Protein AF-A0A7C3LLK7-F1 (afdb_monomer_lite)

Sequence (142 aa):
MNGIEKKLWERNRNLADAVDITRFDDNAQYLIGWPGYRTAIQKSGLGYFETQAEWAHIQGVMFRRMLDGKFKTRHPVYFICLTAYGIISASPLLLLFSKQGQVVLMRNSTHFLPAIAVGVLILVNMVLSLTRCEKGESITGD

pLDDT: mean 76.83, std 14.04, range [40.59, 95.75]

Structure (mmCIF, N/CA/C/O backbone):
data_AF-A0A7C3LLK7-F1
#
_entry.id   AF-A0A7C3LLK7-F1
#
loop_
_atom_site.group_PDB
_atom_site.id
_atom_site.type_symbol
_atom_site.label_atom_id
_atom_site.label_alt_id
_atom_site.label_comp_id
_atom_site.label_asym_id
_atom_site.label_entity_id
_atom_site.label_seq_id
_atom_site.pdbx_PDB_ins_code
_atom_site.Cartn_x
_atom_site.Cartn_y
_atom_site.Cartn_z
_atom_site.occupancy
_atom_site.B_iso_or_equiv
_atom_site.auth_seq_id
_atom_site.auth_comp_id
_atom_site.auth_asym_id
_atom_site.auth_atom_id
_atom_site.pdbx_PDB_model_num
ATOM 1 N N . MET A 1 1 ? 40.315 -12.842 -29.091 1.00 56.25 1 MET A N 1
ATOM 2 C CA . MET A 1 1 ? 39.538 -12.190 -30.164 1.00 56.25 1 MET A CA 1
ATOM 3 C C . MET A 1 1 ? 40.424 -12.016 -31.378 1.00 56.25 1 MET A C 1
ATOM 5 O O . MET A 1 1 ? 41.439 -11.333 -31.280 1.00 56.25 1 MET A O 1
ATOM 9 N N . ASN A 1 2 ? 40.061 -12.638 -32.496 1.00 82.12 2 ASN A N 1
ATOM 10 C CA . ASN A 1 2 ? 40.783 -12.486 -33.762 1.00 82.12 2 ASN A CA 1
ATOM 11 C C . ASN A 1 2 ? 40.443 -11.142 -34.434 1.00 82.12 2 ASN A C 1
ATOM 13 O O . ASN A 1 2 ? 39.399 -10.546 -34.169 1.00 82.12 2 ASN A O 1
ATOM 17 N N . GLY A 1 3 ? 41.305 -10.654 -35.336 1.00 80.94 3 GLY A N 1
ATOM 18 C CA . GLY A 1 3 ? 41.111 -9.357 -36.010 1.00 80.94 3 GLY A CA 1
ATOM 19 C C . GLY A 1 3 ? 39.790 -9.244 -36.787 1.00 80.94 3 GLY A C 1
ATOM 20 O O . GLY A 1 3 ? 39.207 -8.164 -36.869 1.00 80.94 3 GLY A O 1
ATOM 21 N N . ILE A 1 4 ? 39.274 -10.371 -37.286 1.00 76.44 4 ILE A N 1
ATOM 22 C CA . ILE A 1 4 ? 37.971 -10.460 -37.959 1.00 76.44 4 ILE A CA 1
ATOM 23 C C . ILE A 1 4 ? 36.824 -10.269 -36.957 1.00 76.44 4 ILE A C 1
ATOM 25 O O . ILE A 1 4 ? 35.897 -9.512 -37.231 1.00 76.44 4 ILE A O 1
ATOM 29 N N . GLU A 1 5 ? 36.912 -10.882 -35.775 1.00 72.25 5 GLU A N 1
ATOM 30 C CA . GLU A 1 5 ? 35.908 -10.728 -34.716 1.00 72.25 5 GLU A CA 1
ATOM 31 C C . GLU A 1 5 ? 35.866 -9.293 -34.204 1.00 72.25 5 GLU A C 1
ATOM 33 O O . GLU A 1 5 ? 34.787 -8.742 -34.026 1.00 72.25 5 GLU A O 1
ATOM 38 N N . LYS A 1 6 ? 37.029 -8.651 -34.038 1.00 76.44 6 LYS A N 1
ATOM 39 C CA . LYS A 1 6 ? 37.100 -7.242 -33.633 1.00 76.44 6 LYS A CA 1
ATOM 40 C C . LYS A 1 6 ? 36.416 -6.328 -34.656 1.00 76.44 6 LYS A C 1
ATOM 42 O O . LYS A 1 6 ? 35.613 -5.482 -34.275 1.00 76.44 6 LYS A O 1
ATOM 47 N N . LYS A 1 7 ? 36.666 -6.555 -35.950 1.00 78.50 7 LYS A N 1
ATOM 48 C CA . LYS A 1 7 ? 36.072 -5.779 -37.048 1.00 78.50 7 LYS A CA 1
ATOM 49 C C . LYS A 1 7 ? 34.563 -6.007 -37.180 1.00 78.50 7 LYS A C 1
ATOM 51 O O . LYS A 1 7 ? 33.822 -5.065 -37.446 1.00 78.50 7 LYS A O 1
ATOM 56 N N . LEU A 1 8 ? 34.097 -7.241 -36.976 1.00 71.38 8 LEU A N 1
ATOM 57 C CA . LEU A 1 8 ? 32.668 -7.568 -36.944 1.00 71.38 8 LEU A CA 1
ATOM 58 C C . LEU A 1 8 ? 31.979 -6.959 -35.721 1.00 71.38 8 LEU A C 1
ATOM 60 O O . LEU A 1 8 ? 30.879 -6.433 -35.849 1.00 71.38 8 LEU A O 1
ATOM 64 N N . TRP A 1 9 ? 32.637 -6.972 -34.561 1.00 68.81 9 TRP A N 1
ATOM 65 C CA . TRP A 1 9 ? 32.109 -6.375 -33.340 1.00 68.81 9 TRP A CA 1
ATOM 66 C C . TRP A 1 9 ? 32.005 -4.853 -33.455 1.00 68.81 9 TRP A C 1
ATOM 68 O O . TRP A 1 9 ? 30.976 -4.289 -33.110 1.00 68.81 9 TRP A O 1
ATOM 78 N N . GLU A 1 10 ? 33.018 -4.183 -34.013 1.00 71.69 10 GLU A N 1
ATOM 79 C CA . GLU A 1 10 ? 32.974 -2.747 -34.328 1.00 71.69 10 GLU A CA 1
ATOM 80 C C . GLU A 1 10 ? 31.890 -2.418 -35.364 1.00 71.69 10 GLU A C 1
ATOM 82 O O . GLU A 1 10 ? 31.111 -1.491 -35.156 1.00 71.69 10 GLU A O 1
ATOM 87 N N . ARG A 1 11 ? 31.767 -3.210 -36.438 1.00 68.88 11 ARG A N 1
ATOM 88 C CA . ARG A 1 11 ? 30.715 -3.028 -37.450 1.00 68.88 11 ARG A CA 1
ATOM 89 C C . ARG A 1 11 ? 29.314 -3.186 -36.854 1.00 68.88 11 ARG A C 1
ATOM 91 O O . ARG A 1 11 ? 28.459 -2.351 -37.120 1.00 68.88 11 ARG A O 1
ATOM 98 N N . ASN A 1 12 ? 29.088 -4.216 -36.041 1.00 65.75 12 ASN A N 1
ATOM 99 C CA . ASN A 1 12 ? 27.797 -4.467 -35.400 1.00 65.75 12 ASN A CA 1
ATOM 100 C C . ASN A 1 12 ? 27.458 -3.414 -34.341 1.00 65.75 12 ASN A C 1
ATOM 102 O O . ASN A 1 12 ? 26.297 -3.034 -34.240 1.00 65.75 12 ASN A O 1
ATOM 106 N N . ARG A 1 13 ? 28.451 -2.898 -33.604 1.00 63.16 13 ARG A N 1
ATOM 107 C CA . ARG A 1 13 ? 28.257 -1.762 -32.688 1.00 63.16 13 ARG A CA 1
ATOM 108 C C . ARG A 1 13 ? 27.797 -0.520 -33.448 1.00 63.16 13 ARG A C 1
ATOM 110 O O . ARG A 1 13 ? 26.787 0.066 -33.096 1.00 63.16 13 ARG A O 1
ATOM 117 N N . ASN A 1 14 ? 28.468 -0.212 -34.557 1.00 61.34 14 ASN A N 1
ATOM 118 C CA . ASN A 1 14 ? 28.104 0.916 -35.411 1.00 61.34 14 ASN A CA 1
ATOM 119 C C . ASN A 1 14 ? 26.729 0.735 -36.077 1.00 61.34 14 ASN A C 1
ATOM 121 O O . ASN A 1 14 ? 26.057 1.722 -36.343 1.00 61.34 14 ASN A O 1
ATOM 125 N N . LEU A 1 15 ? 26.300 -0.502 -36.359 1.00 60.34 15 LEU A N 1
ATOM 126 C CA . LEU A 1 15 ? 24.950 -0.801 -36.855 1.00 60.34 15 LEU A CA 1
ATOM 127 C C . LEU A 1 15 ? 23.884 -0.656 -35.763 1.00 60.34 15 LEU A C 1
ATOM 129 O O . LEU A 1 15 ? 22.813 -0.133 -36.047 1.00 60.34 15 LEU A O 1
ATOM 133 N N . ALA A 1 16 ? 24.175 -1.077 -34.531 1.00 55.97 16 ALA A N 1
ATOM 134 C CA . ALA A 1 16 ? 23.293 -0.858 -33.387 1.00 55.97 16 ALA A CA 1
ATOM 135 C C . ALA A 1 16 ? 23.135 0.642 -33.075 1.00 55.97 16 ALA A C 1
ATOM 137 O O . ALA A 1 16 ? 22.021 1.088 -32.832 1.00 55.97 16 ALA A O 1
ATOM 138 N N . ASP A 1 17 ? 24.215 1.422 -33.198 1.00 56.53 17 ASP A N 1
ATOM 139 C CA . ASP A 1 17 ? 24.186 2.889 -33.102 1.00 56.53 17 ASP A CA 1
ATOM 140 C C . ASP A 1 17 ? 23.517 3.561 -34.325 1.00 56.53 17 ASP A C 1
ATOM 142 O O . ASP A 1 17 ? 23.078 4.709 -34.248 1.00 56.53 17 ASP A O 1
ATOM 146 N N . ALA A 1 18 ? 23.444 2.879 -35.476 1.00 56.03 18 ALA A N 1
ATOM 147 C CA . ALA A 1 18 ? 22.837 3.408 -36.702 1.00 56.03 18 ALA A CA 1
ATOM 148 C C . ALA A 1 18 ? 21.324 3.158 -36.797 1.00 56.03 18 ALA A C 1
ATOM 150 O O . ALA A 1 18 ? 20.628 3.946 -37.435 1.00 56.03 18 ALA A O 1
ATOM 151 N N . VAL A 1 19 ? 20.802 2.101 -3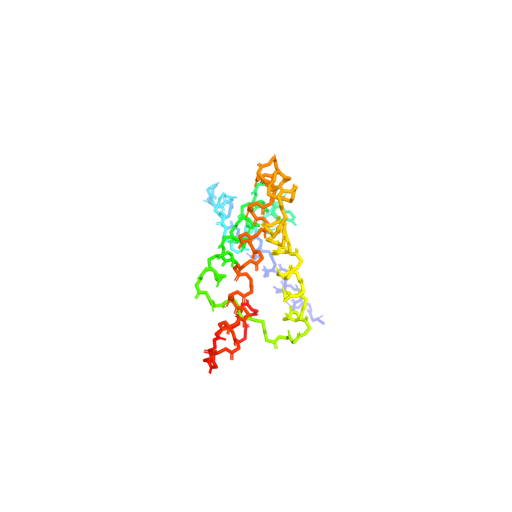6.165 1.00 57.03 19 VAL A N 1
ATOM 152 C CA . VAL A 1 19 ? 19.354 1.836 -36.067 1.00 57.03 19 VAL A CA 1
ATOM 153 C C . VAL A 1 19 ? 18.816 2.471 -34.785 1.00 57.03 19 VAL A C 1
ATOM 155 O O . VAL A 1 19 ? 18.195 1.828 -33.942 1.00 57.03 19 VAL A O 1
ATOM 158 N N . ASP A 1 20 ? 19.078 3.764 -34.629 1.00 58.06 20 ASP A N 1
ATOM 159 C CA . ASP A 1 20 ? 18.415 4.571 -33.620 1.00 58.06 20 ASP A CA 1
ATOM 160 C C . ASP A 1 20 ? 17.124 5.121 -34.227 1.00 58.06 20 ASP A C 1
ATOM 162 O O . ASP A 1 20 ? 17.136 6.075 -35.006 1.00 58.06 20 ASP A O 1
ATOM 166 N N . ILE A 1 21 ? 15.992 4.497 -33.900 1.00 60.03 21 ILE A N 1
ATOM 167 C CA . ILE A 1 21 ? 14.684 4.962 -34.375 1.00 60.03 21 ILE A CA 1
ATOM 168 C C . ILE A 1 21 ? 14.370 6.393 -33.915 1.00 60.03 21 ILE A C 1
ATOM 170 O O . ILE A 1 21 ? 13.574 7.062 -34.565 1.00 60.03 21 ILE A O 1
ATOM 174 N N . THR A 1 22 ? 15.027 6.897 -32.859 1.00 58.94 22 THR A N 1
ATOM 175 C CA . THR A 1 22 ? 14.851 8.281 -32.390 1.00 58.94 22 THR A CA 1
ATOM 176 C C . THR A 1 22 ? 15.499 9.313 -33.310 1.00 58.94 22 THR A C 1
ATOM 178 O O . THR A 1 22 ? 15.116 10.475 -33.272 1.00 58.94 22 THR A O 1
ATOM 181 N N . ARG A 1 23 ? 16.422 8.901 -34.196 1.00 59.16 23 ARG A N 1
ATOM 182 C CA . ARG A 1 23 ? 16.958 9.766 -35.263 1.00 59.16 23 ARG A CA 1
ATOM 183 C C . ARG A 1 23 ? 16.018 9.930 -36.451 1.00 59.16 23 ARG A C 1
ATOM 185 O O . ARG A 1 23 ? 16.187 10.872 -37.219 1.00 59.16 23 ARG A O 1
ATOM 192 N N . PHE A 1 24 ? 15.108 8.981 -36.654 1.00 62.16 24 PHE A N 1
ATOM 193 C CA . PHE A 1 24 ? 14.205 8.957 -37.809 1.00 62.16 24 PHE A CA 1
ATOM 194 C C . PHE A 1 24 ? 12.775 9.365 -37.450 1.00 62.16 24 PHE A C 1
ATOM 196 O O . PHE A 1 24 ? 11.977 9.628 -38.346 1.00 62.16 24 PHE A O 1
ATOM 203 N N . ASP A 1 25 ? 12.464 9.423 -36.157 1.00 63.56 25 ASP A N 1
ATOM 204 C CA . ASP A 1 25 ? 11.180 9.851 -35.631 1.00 63.56 25 ASP A CA 1
ATOM 205 C C . ASP A 1 25 ? 11.402 10.709 -34.378 1.00 63.56 25 ASP A C 1
ATOM 207 O O . ASP A 1 25 ? 11.647 10.200 -33.281 1.00 63.56 25 ASP A O 1
ATOM 211 N N . ASP A 1 26 ? 11.281 12.027 -34.545 1.00 61.81 26 ASP A N 1
ATOM 212 C CA . ASP A 1 26 ? 11.377 13.008 -33.459 1.00 61.81 26 ASP A CA 1
ATOM 213 C C . ASP A 1 26 ? 10.300 12.800 -32.382 1.00 61.81 26 ASP A C 1
ATOM 215 O O . ASP A 1 26 ? 10.411 13.363 -31.294 1.00 61.81 26 ASP A O 1
ATOM 219 N N . ASN A 1 27 ? 9.270 11.983 -32.641 1.00 62.03 27 ASN A N 1
ATOM 220 C CA . ASN A 1 27 ? 8.278 11.596 -31.644 1.00 62.03 27 ASN A CA 1
ATOM 221 C C . ASN A 1 27 ? 8.676 10.334 -30.859 1.00 62.03 27 ASN A C 1
ATOM 223 O O . ASN A 1 27 ? 8.191 10.132 -29.743 1.00 62.03 27 ASN A O 1
ATOM 227 N N . ALA A 1 28 ? 9.597 9.510 -31.374 1.00 60.47 28 ALA A N 1
ATOM 228 C CA . ALA A 1 28 ? 10.057 8.283 -30.713 1.00 60.47 28 ALA A CA 1
ATOM 229 C C . ALA A 1 28 ? 10.832 8.557 -29.416 1.00 60.47 28 ALA A C 1
ATOM 231 O O . ALA A 1 28 ? 10.709 7.800 -28.453 1.00 60.47 28 ALA A O 1
ATOM 232 N N . GLN A 1 29 ? 11.539 9.687 -29.330 1.00 56.50 29 GLN A N 1
ATOM 233 C CA . GLN A 1 29 ? 12.164 10.164 -28.085 1.00 56.50 29 GLN A CA 1
ATOM 234 C C . GLN A 1 29 ? 11.152 10.556 -26.991 1.00 56.50 29 GLN A C 1
ATOM 236 O O . GLN A 1 29 ? 11.541 10.711 -25.834 1.00 56.50 29 GLN A O 1
ATOM 241 N N . TYR A 1 30 ? 9.864 10.710 -27.331 1.00 60.06 30 TYR A N 1
ATOM 242 C CA . TYR A 1 30 ? 8.782 11.033 -26.392 1.00 60.06 30 TYR A CA 1
ATOM 243 C C . TYR A 1 30 ? 7.876 9.832 -26.073 1.00 60.06 30 TYR A C 1
ATOM 245 O O . TYR A 1 30 ? 7.014 9.927 -25.198 1.00 60.06 30 TYR A O 1
ATOM 253 N N . LEU A 1 31 ? 8.086 8.683 -26.723 1.00 65.31 31 LEU A N 1
ATOM 254 C CA . LEU A 1 31 ? 7.336 7.450 -26.482 1.00 65.31 31 LEU A CA 1
ATOM 255 C C . LEU A 1 31 ? 7.815 6.762 -25.191 1.00 65.31 31 LEU A C 1
ATOM 257 O O . LEU A 1 31 ? 8.670 5.874 -25.192 1.00 65.31 31 LEU A O 1
ATOM 261 N N . ILE A 1 32 ? 7.229 7.186 -24.068 1.00 61.38 32 ILE A N 1
ATOM 262 C CA . ILE A 1 32 ? 7.404 6.565 -22.749 1.00 61.38 32 ILE A CA 1
ATOM 263 C C . ILE A 1 32 ? 7.018 5.079 -22.848 1.00 61.38 32 ILE A C 1
ATOM 265 O O . ILE A 1 32 ? 5.870 4.746 -23.131 1.00 61.38 32 ILE A O 1
ATOM 269 N N . GLY A 1 33 ? 7.985 4.184 -22.614 1.00 60.53 33 GLY A N 1
ATOM 270 C CA . GLY A 1 33 ? 7.793 2.726 -22.649 1.00 60.53 33 GLY A CA 1
ATOM 271 C C . GLY A 1 33 ? 8.509 1.992 -23.789 1.00 60.53 33 GLY A C 1
ATOM 272 O O . GLY A 1 33 ? 8.540 0.762 -23.777 1.00 60.53 33 GLY A O 1
ATOM 273 N N . TRP A 1 34 ? 9.130 2.699 -24.742 1.00 65.12 34 TRP A N 1
ATOM 274 C CA . TRP A 1 34 ? 9.993 2.052 -25.736 1.00 65.12 34 TRP A CA 1
ATOM 275 C C . TRP A 1 34 ? 11.288 1.515 -25.081 1.00 65.12 34 TRP A C 1
ATOM 277 O O . TRP A 1 34 ? 11.891 2.225 -24.273 1.00 65.12 34 TRP A O 1
ATOM 287 N N . PRO A 1 35 ? 11.766 0.297 -25.413 1.00 60.41 35 PRO A N 1
ATOM 288 C CA . PRO A 1 35 ? 12.944 -0.302 -24.775 1.00 60.41 35 PRO A CA 1
ATOM 289 C C . PRO A 1 35 ? 14.215 0.557 -24.791 1.00 60.41 35 PRO A C 1
ATOM 291 O O . PRO A 1 35 ? 14.964 0.539 -23.818 1.00 60.41 35 PRO A O 1
ATOM 294 N N . GLY A 1 36 ? 14.452 1.337 -25.850 1.00 65.31 36 GLY A N 1
ATOM 295 C CA . GLY A 1 36 ? 15.614 2.227 -25.935 1.00 65.31 36 GLY A CA 1
ATOM 296 C C . GLY A 1 36 ? 15.386 3.632 -25.365 1.00 65.31 36 GLY A C 1
ATOM 297 O O . GLY A 1 36 ? 16.308 4.438 -25.358 1.00 65.31 36 GLY A O 1
ATOM 298 N N . TYR A 1 37 ? 14.192 3.938 -24.843 1.00 68.12 37 TYR A N 1
ATOM 299 C CA . TYR A 1 37 ? 13.851 5.257 -24.296 1.00 68.12 37 TYR A CA 1
ATOM 300 C C . TYR A 1 37 ? 14.738 5.629 -23.100 1.00 68.12 37 TYR A C 1
ATOM 302 O O . TYR A 1 37 ? 15.164 6.773 -22.952 1.00 68.12 37 TYR A O 1
ATOM 310 N N . ARG A 1 38 ? 15.057 4.638 -22.254 1.00 66.31 38 ARG A N 1
ATOM 311 C CA . ARG A 1 38 ? 15.911 4.798 -21.062 1.00 66.31 38 ARG A CA 1
ATOM 312 C C . ARG A 1 38 ? 17.403 4.909 -21.388 1.00 66.31 38 ARG A C 1
ATOM 314 O O . ARG A 1 38 ? 18.176 5.294 -20.518 1.00 66.31 38 ARG A O 1
ATOM 321 N N . THR A 1 39 ? 17.791 4.547 -22.608 1.00 65.19 39 THR A N 1
ATOM 322 C CA . THR A 1 39 ? 19.179 4.523 -23.092 1.00 65.19 39 THR A CA 1
ATOM 323 C C . THR A 1 39 ? 19.373 5.423 -24.313 1.00 65.19 39 THR A C 1
ATOM 325 O O . THR A 1 39 ? 20.353 5.261 -25.036 1.00 65.19 39 THR A O 1
ATOM 328 N N . ALA A 1 40 ? 18.430 6.335 -24.574 1.00 66.06 40 ALA A N 1
ATOM 329 C CA . ALA A 1 40 ? 18.502 7.261 -25.694 1.00 66.06 40 ALA A CA 1
ATOM 330 C C . ALA A 1 40 ? 19.724 8.182 -25.560 1.00 66.06 40 ALA A C 1
ATOM 332 O O . ALA A 1 40 ? 20.196 8.471 -24.456 1.00 66.06 40 ALA A O 1
ATOM 333 N N . ILE A 1 41 ? 20.242 8.657 -26.693 1.00 62.66 41 ILE A N 1
ATOM 334 C CA . ILE A 1 41 ? 21.414 9.535 -26.731 1.00 62.66 41 ILE A CA 1
ATOM 335 C C . ILE A 1 41 ? 21.140 10.781 -25.864 1.00 62.66 41 ILE A C 1
ATOM 337 O O . ILE A 1 41 ? 20.129 11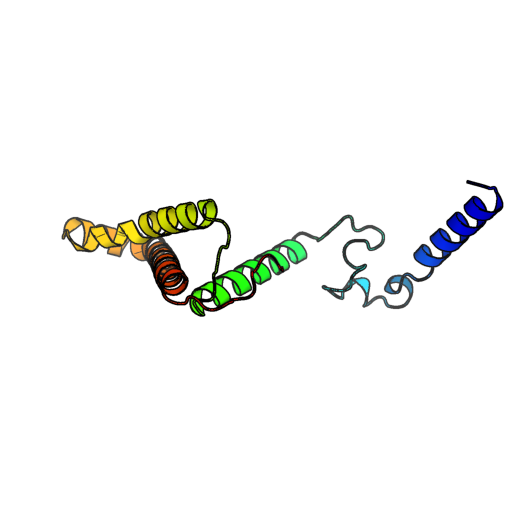.452 -26.034 1.00 62.66 41 ILE A O 1
ATOM 341 N N . GLN A 1 42 ? 22.045 11.072 -24.919 1.00 65.88 42 GLN A N 1
ATOM 342 C CA . GLN A 1 42 ? 21.935 12.124 -23.883 1.00 65.88 42 GLN A CA 1
ATOM 343 C C . GLN A 1 42 ? 20.936 11.876 -22.731 1.00 65.88 42 GLN A C 1
ATOM 345 O O . GLN A 1 42 ? 20.766 12.754 -21.885 1.00 65.88 42 GLN A O 1
ATOM 350 N N . LYS A 1 43 ? 20.352 10.677 -22.605 1.00 65.88 43 LYS A N 1
ATOM 351 C CA . LYS A 1 43 ? 19.633 10.236 -21.396 1.00 65.88 43 LYS A CA 1
ATOM 352 C C . LYS A 1 43 ? 20.399 9.113 -20.687 1.00 65.88 43 LYS A C 1
ATOM 354 O O . LYS A 1 43 ? 20.779 8.124 -21.301 1.00 65.88 43 LYS A O 1
ATOM 359 N N . SER A 1 44 ? 20.609 9.245 -19.373 1.00 66.50 44 SER A N 1
ATOM 360 C CA . SER A 1 44 ? 21.226 8.206 -18.522 1.00 66.50 44 SER A CA 1
ATOM 361 C C . SER A 1 44 ? 20.209 7.396 -17.704 1.00 66.50 44 SER A C 1
ATOM 363 O O . SER A 1 44 ? 20.590 6.632 -16.817 1.00 66.50 44 SER A O 1
ATOM 365 N N . GLY A 1 45 ? 18.914 7.565 -17.980 1.00 72.06 45 GLY A N 1
ATOM 366 C CA . GLY A 1 45 ? 17.824 6.925 -17.255 1.00 72.06 45 GLY A CA 1
ATOM 367 C C . GLY A 1 45 ? 16.504 7.672 -17.428 1.00 72.06 45 GLY A C 1
ATOM 368 O O . GLY A 1 45 ? 16.324 8.433 -18.379 1.00 72.06 45 GLY A O 1
ATOM 369 N N . LEU A 1 46 ? 15.581 7.450 -16.494 1.00 71.69 46 LEU A N 1
ATOM 370 C CA . LEU A 1 46 ? 14.305 8.160 -16.444 1.00 71.69 46 LEU A CA 1
ATOM 371 C C . LEU A 1 46 ? 14.520 9.579 -15.913 1.00 71.69 46 LEU A C 1
ATOM 373 O O . LEU A 1 46 ? 15.187 9.780 -14.897 1.00 71.69 46 LEU A O 1
ATOM 377 N N . GLY A 1 47 ? 13.913 10.563 -16.567 1.00 76.12 47 GLY A N 1
ATOM 378 C CA . GLY A 1 47 ? 13.807 11.916 -16.034 1.00 76.12 47 GLY A CA 1
ATOM 379 C C . GLY A 1 47 ? 12.972 11.960 -14.748 1.00 76.12 47 GLY A C 1
ATOM 380 O O . GLY A 1 47 ? 12.318 10.987 -14.366 1.00 76.12 47 GLY A O 1
ATOM 381 N N . TYR A 1 48 ? 12.944 13.116 -14.078 1.00 77.50 48 TYR A N 1
ATOM 382 C CA . TYR A 1 48 ? 12.173 13.292 -12.840 1.00 77.50 48 TYR A CA 1
ATOM 383 C C . TYR A 1 48 ? 10.682 12.953 -13.023 1.00 77.50 48 TYR A C 1
ATOM 385 O O . TYR A 1 48 ? 10.143 12.133 -12.285 1.00 77.50 48 TYR A O 1
ATOM 393 N N . PHE A 1 49 ? 10.025 13.527 -14.036 1.00 76.19 49 PHE A N 1
ATOM 394 C CA . PHE A 1 49 ? 8.600 13.288 -14.301 1.00 76.19 49 PHE A CA 1
ATOM 395 C C . PHE A 1 49 ? 8.298 11.838 -14.690 1.00 76.19 49 PHE A C 1
ATOM 397 O O . PHE A 1 49 ? 7.300 11.273 -14.252 1.00 76.19 49 PHE A O 1
ATOM 404 N N . GLU A 1 50 ? 9.183 11.222 -15.470 1.00 74.69 50 GLU A N 1
ATOM 405 C CA . GLU A 1 50 ? 9.066 9.827 -15.909 1.00 74.69 50 GLU A CA 1
ATOM 406 C C . GLU A 1 50 ? 9.208 8.872 -14.716 1.00 74.69 50 GLU A C 1
ATOM 408 O O . GLU A 1 50 ? 8.414 7.948 -14.555 1.00 74.69 50 GLU A O 1
ATOM 413 N N . THR A 1 51 ? 10.157 9.163 -13.822 1.00 80.75 51 THR A N 1
ATOM 414 C CA . THR A 1 51 ? 10.337 8.438 -12.562 1.00 80.75 51 THR A CA 1
ATOM 415 C C . THR A 1 51 ? 9.078 8.539 -11.704 1.00 80.75 51 THR A C 1
ATOM 417 O O . THR A 1 51 ? 8.579 7.520 -11.241 1.00 80.75 51 THR A O 1
ATOM 420 N N . GLN A 1 52 ? 8.510 9.737 -11.527 1.00 80.62 52 GLN A N 1
ATOM 421 C CA . GLN A 1 52 ? 7.269 9.913 -10.759 1.00 80.62 52 GLN A CA 1
ATOM 422 C C . GLN A 1 52 ? 6.088 9.155 -11.381 1.00 80.62 52 GLN A C 1
ATOM 424 O O . GLN A 1 52 ? 5.317 8.527 -10.658 1.00 80.62 52 GLN A O 1
ATOM 429 N N . ALA A 1 53 ? 5.960 9.166 -12.710 1.00 80.31 53 ALA A N 1
ATOM 430 C CA . ALA A 1 53 ? 4.909 8.437 -13.415 1.00 80.31 53 ALA A CA 1
ATOM 431 C C . ALA A 1 53 ? 5.044 6.916 -13.241 1.00 80.31 53 ALA A C 1
ATOM 433 O O . ALA A 1 53 ? 4.054 6.231 -12.982 1.00 80.31 53 ALA A O 1
ATOM 434 N N . GLU A 1 54 ? 6.264 6.382 -13.322 1.00 79.94 54 GLU A N 1
ATOM 435 C CA . GLU A 1 54 ? 6.526 4.961 -13.091 1.00 79.94 54 GLU A CA 1
ATOM 436 C C . GLU A 1 54 ? 6.281 4.564 -11.633 1.00 79.94 54 GLU A C 1
ATOM 438 O O . GLU A 1 54 ? 5.633 3.552 -11.369 1.00 79.94 54 GLU A O 1
ATOM 443 N N . TRP A 1 55 ? 6.708 5.390 -10.676 1.00 79.94 55 TRP A N 1
ATOM 444 C CA . TRP A 1 55 ? 6.405 5.188 -9.260 1.00 79.94 55 TRP A CA 1
ATOM 445 C C . TRP A 1 55 ? 4.900 5.191 -8.992 1.00 79.94 55 TRP A C 1
ATOM 447 O O . TRP A 1 55 ? 4.404 4.299 -8.304 1.00 79.94 55 TRP A O 1
ATOM 457 N N . ALA A 1 56 ? 4.162 6.140 -9.569 1.00 81.12 56 ALA A N 1
ATOM 458 C CA . ALA A 1 56 ? 2.709 6.193 -9.463 1.00 81.12 56 ALA A CA 1
ATOM 459 C C . ALA A 1 56 ? 2.049 4.960 -10.098 1.00 81.12 56 ALA A C 1
ATOM 461 O O . ALA A 1 56 ? 1.104 4.407 -9.534 1.00 81.12 56 ALA A O 1
ATOM 462 N N . HIS A 1 57 ? 2.569 4.479 -11.231 1.00 82.44 57 HIS A N 1
ATOM 463 C CA . HIS A 1 57 ? 2.098 3.249 -11.862 1.00 82.44 57 HIS A CA 1
ATOM 464 C C . HIS A 1 57 ? 2.319 2.030 -10.956 1.00 82.44 57 HIS A C 1
ATOM 466 O O . HIS A 1 57 ? 1.380 1.275 -10.705 1.00 82.44 57 HIS A O 1
ATOM 472 N N . ILE A 1 58 ? 3.526 1.867 -10.406 1.00 82.81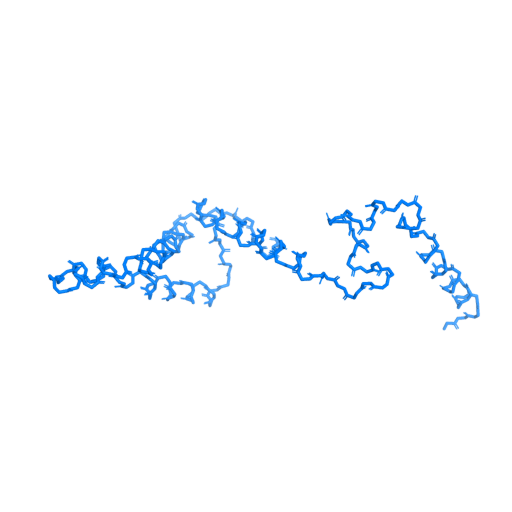 58 ILE A N 1
ATOM 473 C CA . ILE A 1 58 ? 3.862 0.779 -9.478 1.00 82.81 58 ILE A CA 1
ATOM 474 C C . ILE A 1 58 ? 2.963 0.837 -8.239 1.00 82.81 58 ILE A C 1
ATOM 476 O O . I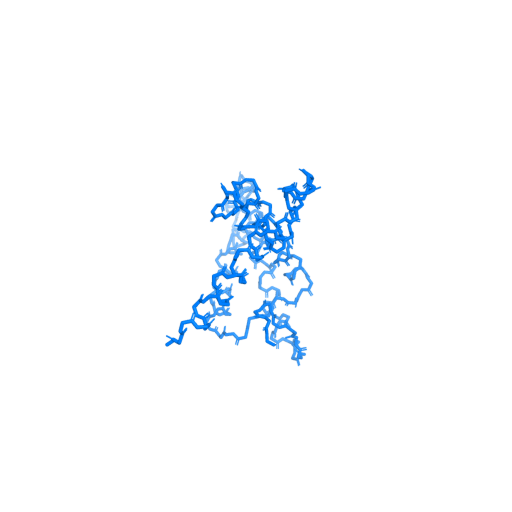LE A 1 58 ? 2.368 -0.176 -7.868 1.00 82.81 58 ILE A O 1
ATOM 480 N N . GLN A 1 59 ? 2.807 2.014 -7.627 1.00 84.12 59 GLN A N 1
ATOM 481 C CA . GLN A 1 59 ? 1.924 2.216 -6.475 1.00 84.12 59 GLN A CA 1
ATOM 482 C C . GLN A 1 59 ? 0.466 1.892 -6.814 1.00 84.12 59 GLN A C 1
ATOM 484 O O . GLN A 1 59 ? -0.205 1.216 -6.037 1.00 84.12 59 GLN A O 1
ATOM 489 N N . GLY A 1 60 ? -0.018 2.307 -7.986 1.00 85.06 60 GLY A N 1
ATOM 490 C CA . GLY A 1 60 ? -1.370 2.019 -8.458 1.00 85.06 60 GLY A CA 1
ATOM 491 C C . GLY A 1 60 ? -1.613 0.525 -8.676 1.00 85.06 60 GLY A C 1
ATOM 492 O O . GLY A 1 60 ? -2.626 -0.010 -8.223 1.00 85.06 60 GLY A O 1
ATOM 493 N N . VAL A 1 61 ? -0.667 -0.182 -9.303 1.00 84.00 61 VAL A N 1
ATOM 494 C CA . VAL A 1 61 ? -0.729 -1.643 -9.468 1.00 84.00 61 VAL A CA 1
ATOM 495 C C . VAL A 1 61 ? -0.684 -2.343 -8.111 1.00 84.00 61 VAL A C 1
ATOM 497 O O . VAL A 1 61 ? -1.446 -3.284 -7.883 1.00 84.00 61 VAL A O 1
ATOM 500 N N . MET A 1 62 ? 0.164 -1.876 -7.193 1.00 82.75 62 MET A N 1
ATOM 501 C CA . MET A 1 62 ? 0.263 -2.410 -5.836 1.00 82.75 62 MET A CA 1
ATOM 502 C C . MET A 1 62 ? -1.059 -2.232 -5.078 1.00 82.75 62 MET A C 1
ATOM 504 O O . MET A 1 62 ? -1.583 -3.198 -4.526 1.00 82.75 62 MET A O 1
ATOM 508 N N . PHE A 1 63 ? -1.636 -1.029 -5.111 1.00 83.12 63 PHE A N 1
ATOM 509 C CA . PHE A 1 63 ? -2.912 -0.712 -4.474 1.00 83.12 63 PHE A CA 1
ATOM 510 C C . PHE A 1 63 ? -4.058 -1.532 -5.066 1.00 83.12 63 PHE A C 1
ATOM 512 O O . PHE A 1 63 ? -4.833 -2.134 -4.329 1.00 83.12 63 PHE A O 1
ATOM 519 N N . ARG A 1 64 ? -4.118 -1.651 -6.397 1.00 83.88 64 ARG A N 1
ATOM 520 C CA . ARG A 1 64 ? -5.096 -2.505 -7.077 1.00 83.88 64 ARG A CA 1
ATOM 521 C C . ARG A 1 64 ? -4.973 -3.965 -6.643 1.00 83.88 64 ARG A C 1
ATOM 523 O O . ARG A 1 64 ? -5.975 -4.585 -6.311 1.00 83.88 64 ARG A O 1
ATOM 530 N N . ARG A 1 65 ? -3.754 -4.515 -6.592 1.00 81.00 65 ARG A N 1
ATOM 531 C CA . ARG A 1 65 ? -3.522 -5.901 -6.146 1.00 81.00 65 ARG A CA 1
ATOM 532 C C . ARG A 1 65 ? -3.878 -6.110 -4.675 1.00 81.00 65 ARG A C 1
ATOM 534 O O . ARG A 1 65 ? -4.340 -7.198 -4.335 1.00 81.00 65 ARG A O 1
ATOM 541 N N . MET A 1 66 ? -3.696 -5.091 -3.832 1.00 81.12 66 MET A N 1
ATOM 542 C CA . MET A 1 66 ? -4.205 -5.095 -2.460 1.00 81.12 66 MET A CA 1
ATOM 543 C C . MET A 1 66 ? -5.742 -5.100 -2.442 1.00 81.12 66 MET A C 1
ATOM 545 O O . MET A 1 66 ? -6.335 -5.937 -1.774 1.00 81.12 66 MET A O 1
ATOM 549 N N . LEU A 1 67 ? -6.420 -4.233 -3.194 1.00 81.31 67 LEU A N 1
ATOM 550 C CA . LEU A 1 67 ? -7.890 -4.235 -3.233 1.00 81.31 67 LEU A CA 1
ATOM 551 C C . LEU A 1 67 ? -8.468 -5.561 -3.749 1.00 81.31 67 LEU A C 1
ATOM 553 O O . LEU A 1 67 ? -9.449 -6.060 -3.203 1.00 81.31 67 LEU A O 1
ATOM 557 N N . ASP A 1 68 ? -7.822 -6.168 -4.743 1.00 80.12 68 ASP A N 1
ATOM 558 C CA . ASP A 1 68 ? -8.248 -7.443 -5.326 1.00 80.12 68 ASP A CA 1
ATOM 559 C C . ASP A 1 68 ? -7.979 -8.657 -4.409 1.00 80.12 68 ASP A C 1
ATOM 561 O O . ASP A 1 68 ? -8.357 -9.784 -4.747 1.00 80.12 68 ASP A O 1
ATOM 565 N N . GLY A 1 69 ? -7.300 -8.478 -3.267 1.00 71.19 69 GLY A N 1
ATOM 566 C CA . GLY A 1 69 ? -6.938 -9.591 -2.382 1.00 71.19 69 GLY A CA 1
ATOM 567 C C . GLY A 1 69 ? -5.847 -10.501 -2.959 1.00 71.19 69 GLY A C 1
ATOM 568 O O . GLY A 1 69 ? -5.708 -11.651 -2.541 1.00 71.19 69 GLY A O 1
ATOM 569 N N . LYS A 1 70 ? -5.123 -10.035 -3.986 1.00 73.19 70 LYS A N 1
ATOM 570 C CA . LYS A 1 70 ? -4.128 -10.808 -4.753 1.00 73.19 70 LYS A CA 1
ATOM 571 C C . LYS A 1 70 ? -2.692 -10.466 -4.358 1.00 73.19 70 LYS A C 1
ATOM 573 O O . LYS A 1 70 ? -1.749 -10.900 -5.019 1.00 73.19 70 LYS A O 1
ATOM 578 N N . PHE A 1 71 ? -2.506 -9.685 -3.298 1.00 70.69 71 PHE A N 1
ATOM 579 C CA . PHE A 1 71 ? -1.188 -9.306 -2.813 1.00 70.69 71 PHE A CA 1
ATOM 580 C C . PHE A 1 71 ? -0.544 -10.469 -2.041 1.00 70.69 71 PHE A C 1
ATOM 582 O O . PHE A 1 71 ? -0.667 -10.574 -0.823 1.00 70.69 71 PHE A O 1
ATOM 589 N N . LYS A 1 72 ? 0.112 -11.377 -2.774 1.00 69.00 72 LYS A N 1
ATOM 590 C CA . LYS A 1 72 ? 0.798 -12.550 -2.217 1.00 69.00 72 LYS A CA 1
ATOM 591 C C . LYS A 1 72 ? 2.299 -12.303 -2.120 1.00 69.00 72 LYS A C 1
ATOM 593 O O . LYS A 1 72 ? 2.952 -12.017 -3.122 1.00 69.00 72 LYS A O 1
ATOM 598 N N . THR A 1 73 ? 2.856 -12.476 -0.927 1.00 70.06 73 THR A N 1
ATOM 599 C CA . THR A 1 73 ? 4.303 -12.534 -0.702 1.00 70.06 73 THR A CA 1
ATOM 600 C C . THR A 1 73 ? 4.710 -13.986 -0.455 1.00 70.06 73 THR A C 1
ATOM 602 O O . THR A 1 73 ? 4.262 -14.611 0.499 1.00 70.06 73 THR A O 1
ATOM 605 N N . ARG A 1 74 ? 5.559 -14.556 -1.326 1.00 68.88 74 ARG A N 1
ATOM 606 C CA . ARG A 1 74 ? 6.064 -15.937 -1.158 1.00 68.88 74 ARG A CA 1
ATOM 607 C C . ARG A 1 74 ? 7.026 -16.069 0.030 1.00 68.88 74 ARG A C 1
ATOM 609 O O . ARG A 1 74 ? 7.182 -17.149 0.585 1.00 68.88 74 ARG A O 1
ATOM 616 N N . HIS A 1 75 ? 7.685 -14.976 0.408 1.00 79.69 75 HIS A N 1
ATOM 617 C CA . HIS A 1 75 ? 8.755 -14.996 1.394 1.00 79.69 75 HIS A CA 1
ATOM 618 C C . HIS A 1 75 ? 8.230 -14.633 2.801 1.00 79.69 75 HIS A C 1
ATOM 620 O O . HIS A 1 75 ? 7.705 -13.529 2.996 1.00 79.69 75 HIS A O 1
ATOM 626 N N . PRO A 1 76 ? 8.411 -15.514 3.806 1.00 78.81 76 PRO A N 1
ATOM 627 C CA . PRO A 1 76 ? 7.734 -15.420 5.104 1.00 78.81 76 PRO A CA 1
ATOM 628 C C . PRO A 1 76 ? 8.128 -14.175 5.905 1.00 78.81 76 PRO A C 1
ATOM 630 O O . PRO A 1 76 ? 7.291 -13.586 6.580 1.00 78.81 76 PRO A O 1
ATOM 633 N N . VAL A 1 77 ? 9.377 -13.712 5.786 1.00 84.75 77 VAL A N 1
ATOM 634 C CA . VAL A 1 77 ? 9.828 -12.482 6.466 1.00 84.75 77 VAL A CA 1
ATOM 635 C C . VAL A 1 77 ? 9.040 -11.259 5.992 1.00 84.75 77 VAL A C 1
ATOM 637 O O . VAL A 1 77 ? 8.576 -10.479 6.817 1.00 84.75 77 VAL A O 1
ATOM 640 N N . TYR A 1 78 ? 8.807 -11.115 4.682 1.00 83.00 78 TYR A N 1
ATOM 641 C CA . TYR A 1 78 ? 8.031 -9.987 4.159 1.00 83.00 78 TYR A CA 1
ATOM 642 C C . TYR A 1 78 ? 6.577 -10.049 4.614 1.00 83.00 78 TYR A C 1
ATOM 644 O O . TYR A 1 78 ? 5.983 -9.016 4.904 1.00 83.00 78 TYR A O 1
ATOM 652 N N . PHE A 1 79 ? 6.016 -11.253 4.720 1.00 83.69 79 PHE A N 1
ATOM 653 C CA . PHE A 1 79 ? 4.680 -11.453 5.264 1.00 83.69 79 PHE A CA 1
ATOM 654 C C . PHE A 1 79 ? 4.578 -10.995 6.729 1.00 83.69 79 PHE A C 1
ATOM 656 O O . PHE A 1 79 ? 3.643 -10.277 7.085 1.00 83.69 79 PHE A O 1
ATOM 663 N N . ILE A 1 80 ? 5.568 -11.329 7.565 1.00 87.62 80 ILE A N 1
ATOM 664 C CA . ILE A 1 80 ? 5.633 -10.870 8.962 1.00 87.62 80 ILE A CA 1
ATOM 665 C C . ILE A 1 80 ? 5.764 -9.344 9.025 1.00 87.62 80 ILE A C 1
ATOM 667 O O . ILE A 1 80 ? 5.012 -8.700 9.754 1.00 87.62 80 ILE A O 1
ATOM 671 N N . CYS A 1 81 ? 6.663 -8.751 8.235 1.00 90.12 81 CYS A N 1
ATOM 672 C CA . CYS A 1 81 ? 6.842 -7.298 8.193 1.00 90.12 81 CYS A CA 1
ATOM 673 C C . CYS A 1 81 ? 5.561 -6.568 7.765 1.00 90.12 81 CYS A C 1
ATOM 675 O O . CYS A 1 81 ? 5.178 -5.587 8.399 1.00 90.12 81 CYS A O 1
ATOM 677 N N . LEU A 1 82 ? 4.872 -7.060 6.730 1.00 88.38 82 LEU A N 1
ATOM 678 C CA . LEU A 1 82 ? 3.598 -6.500 6.271 1.00 88.38 82 LEU A CA 1
ATOM 679 C C . LEU A 1 82 ? 2.506 -6.627 7.330 1.00 88.38 82 LEU A C 1
ATOM 681 O O . LEU A 1 82 ? 1.750 -5.685 7.540 1.00 88.38 82 LEU A O 1
ATOM 685 N N . THR A 1 83 ? 2.452 -7.759 8.028 1.00 89.44 83 THR A N 1
ATOM 686 C CA . THR A 1 83 ? 1.500 -7.974 9.122 1.00 89.44 83 THR A CA 1
ATOM 687 C C . THR A 1 83 ? 1.753 -6.994 10.266 1.00 89.44 83 THR A C 1
ATOM 689 O O . THR A 1 83 ? 0.828 -6.317 10.713 1.00 89.44 83 THR A O 1
ATOM 692 N N . ALA A 1 84 ? 3.007 -6.861 10.708 1.00 93.62 84 ALA A N 1
ATOM 693 C CA . ALA A 1 84 ? 3.388 -5.918 11.756 1.00 93.62 84 ALA A CA 1
ATOM 694 C C . ALA A 1 84 ? 3.053 -4.474 11.359 1.00 93.62 84 ALA A C 1
ATOM 696 O O . ALA A 1 84 ? 2.466 -3.734 12.147 1.00 93.62 84 ALA A O 1
ATOM 697 N N . TYR A 1 85 ? 3.355 -4.098 10.114 1.00 92.94 85 TYR A N 1
ATOM 698 C CA . TYR A 1 85 ? 2.996 -2.793 9.571 1.00 92.94 85 TYR A CA 1
ATOM 699 C C . TYR A 1 85 ? 1.477 -2.579 9.567 1.00 92.94 85 TYR A C 1
ATOM 701 O O . TYR A 1 85 ? 1.006 -1.563 10.067 1.00 92.94 85 TYR A O 1
ATOM 709 N N . GLY A 1 86 ? 0.698 -3.561 9.101 1.00 92.38 86 GLY A N 1
ATOM 710 C CA . GLY A 1 86 ? -0.764 -3.507 9.103 1.00 92.38 86 GLY A CA 1
ATOM 711 C C . GLY A 1 86 ? -1.354 -3.290 10.500 1.00 92.38 86 GLY A C 1
ATOM 712 O O . GLY A 1 86 ? -2.226 -2.439 10.666 1.00 92.38 86 GLY A O 1
ATOM 713 N N . ILE A 1 87 ? -0.836 -3.988 11.518 1.00 94.25 87 ILE A N 1
ATOM 714 C CA . ILE A 1 87 ? -1.253 -3.823 12.922 1.00 94.25 87 ILE A CA 1
ATOM 715 C C . ILE A 1 87 ? -0.940 -2.410 13.426 1.00 94.25 87 ILE A C 1
ATOM 717 O O . ILE A 1 87 ? -1.807 -1.760 14.010 1.00 94.25 87 ILE A O 1
ATOM 721 N N . ILE A 1 88 ? 0.278 -1.914 13.192 1.00 94.69 88 ILE A N 1
ATOM 722 C CA . ILE A 1 88 ? 0.691 -0.574 13.635 1.00 94.69 88 ILE A CA 1
ATOM 723 C C . ILE A 1 88 ? -0.157 0.500 12.945 1.00 94.69 88 ILE A C 1
ATOM 725 O O . ILE A 1 88 ? -0.668 1.400 13.612 1.00 94.69 88 ILE A O 1
ATOM 729 N N . SER A 1 89 ? -0.370 0.389 11.635 1.00 93.00 89 SER A N 1
ATOM 730 C CA . SER A 1 89 ? -1.182 1.332 10.859 1.00 93.00 89 SER A CA 1
ATOM 731 C C . SER A 1 89 ? -2.664 1.299 11.242 1.00 93.00 89 SER A C 1
ATOM 733 O O . SER A 1 89 ? -3.316 2.340 11.229 1.00 93.00 89 SER A O 1
ATOM 735 N N . ALA A 1 90 ? -3.195 0.136 11.635 1.00 93.69 90 ALA A N 1
ATOM 736 C CA . ALA A 1 90 ? -4.565 -0.013 12.127 1.00 93.69 90 ALA A CA 1
ATOM 737 C C . ALA A 1 90 ? -4.727 0.353 13.617 1.00 93.69 90 ALA A C 1
ATOM 739 O O . ALA A 1 90 ? -5.851 0.562 14.071 1.00 93.69 90 ALA A O 1
ATOM 740 N N . SER A 1 91 ? -3.632 0.480 14.378 1.00 92.56 91 SER A N 1
ATOM 741 C CA . SER A 1 91 ? -3.655 0.775 15.820 1.00 92.56 91 SER A CA 1
ATOM 742 C C . SER A 1 91 ? -4.455 2.020 16.238 1.00 92.56 91 SER A C 1
ATOM 744 O O . SER A 1 91 ? -5.051 1.972 17.318 1.00 92.56 91 SER A O 1
ATOM 746 N N . PRO A 1 92 ? -4.591 3.096 15.429 1.00 93.12 92 PRO A N 1
ATOM 747 C CA . PRO A 1 92 ? -5.436 4.228 15.800 1.00 93.12 92 PRO A CA 1
ATOM 748 C C . PRO A 1 92 ? -6.921 3.862 15.965 1.00 93.12 92 PRO A C 1
ATOM 750 O O . PRO A 1 92 ? -7.646 4.600 16.628 1.00 93.12 92 PRO A O 1
ATOM 753 N N . LEU A 1 93 ? -7.382 2.707 15.457 1.00 91.50 93 LEU A N 1
ATOM 754 C CA . LEU A 1 93 ? -8.721 2.176 15.760 1.00 91.50 93 LEU A CA 1
ATOM 755 C C . LEU A 1 93 ? -8.940 1.955 17.260 1.00 91.50 93 LEU A C 1
ATOM 757 O O . LEU A 1 93 ? -10.062 2.104 17.737 1.00 91.50 93 LEU A O 1
ATOM 761 N N . LEU A 1 94 ? -7.883 1.661 18.023 1.00 92.50 94 LEU A N 1
ATOM 762 C CA . LEU A 1 94 ? -7.975 1.485 19.473 1.00 92.50 94 LEU A CA 1
ATOM 763 C C . LEU A 1 94 ? -8.414 2.771 20.189 1.00 92.50 94 LEU A C 1
ATOM 765 O O . LEU A 1 94 ? -8.990 2.714 21.275 1.00 92.50 94 LEU A O 1
ATOM 769 N N . LEU A 1 95 ? -8.208 3.939 19.570 1.00 92.31 95 LEU A N 1
ATOM 770 C CA . LEU A 1 95 ? -8.650 5.220 20.119 1.00 92.31 95 LEU A CA 1
ATOM 771 C C . LEU A 1 95 ? -10.182 5.329 20.189 1.00 92.31 95 LEU A C 1
ATOM 773 O O . LEU A 1 95 ? -10.692 6.118 20.982 1.00 92.31 95 LEU A O 1
ATOM 777 N N . LEU A 1 96 ? -10.925 4.514 19.431 1.00 92.19 96 LEU A N 1
ATOM 778 C CA . LEU A 1 96 ? -12.390 4.481 19.485 1.00 92.19 96 LEU A CA 1
ATOM 779 C C . LEU A 1 96 ? -12.932 3.992 20.837 1.00 92.19 96 LEU A C 1
ATOM 781 O O . LEU A 1 96 ? -14.059 4.342 21.190 1.00 92.19 96 LEU A O 1
ATOM 785 N N . PHE A 1 97 ? -12.146 3.238 21.614 1.00 93.75 97 PHE A N 1
ATOM 786 C CA . PHE A 1 97 ? -12.573 2.683 22.906 1.00 93.75 97 PHE A CA 1
ATOM 787 C C . PHE A 1 97 ? -12.560 3.696 24.062 1.00 93.75 97 PHE A C 1
ATOM 789 O O . PHE A 1 97 ? -13.050 3.394 25.147 1.00 93.75 97 PHE A O 1
ATOM 796 N N . SER A 1 98 ? -12.029 4.904 23.853 1.00 95.75 98 SER A N 1
ATOM 797 C CA . SER A 1 98 ? -11.991 5.966 24.862 1.00 95.75 98 SER A CA 1
ATOM 798 C C . SER A 1 98 ? -12.627 7.244 24.328 1.00 95.75 98 SER A C 1
ATOM 800 O O . SER A 1 98 ? -12.338 7.658 23.209 1.00 95.75 98 SER A O 1
ATOM 802 N N . LYS A 1 99 ? -13.429 7.936 25.151 1.00 93.12 99 LYS A N 1
ATOM 803 C CA . LYS A 1 99 ? -14.021 9.238 24.782 1.00 93.12 99 LYS A CA 1
ATOM 804 C C . LYS A 1 99 ? -12.954 10.262 24.382 1.00 93.12 99 LYS A C 1
ATOM 806 O O . LYS A 1 99 ? -13.134 10.990 23.412 1.00 93.12 99 LYS A O 1
ATOM 811 N N . GLN A 1 100 ? -11.818 10.281 25.084 1.00 94.19 100 GLN A N 1
ATOM 812 C CA . GLN A 1 100 ? -10.704 11.169 24.744 1.00 94.19 100 GLN A CA 1
ATOM 813 C C . GLN A 1 100 ? -10.040 10.758 23.423 1.00 94.19 100 GLN A C 1
ATOM 815 O O . GLN A 1 100 ? -9.676 11.611 22.615 1.00 94.19 100 GLN A O 1
ATOM 820 N N . GLY A 1 101 ? -9.918 9.450 23.180 1.00 92.38 101 GLY A N 1
ATOM 821 C CA . GLY A 1 101 ? -9.361 8.913 21.940 1.00 92.38 101 GLY A CA 1
ATOM 822 C C . GLY A 1 101 ? -10.226 9.236 20.719 1.00 92.38 101 GLY A C 1
ATOM 823 O O . GLY A 1 101 ? -9.688 9.626 19.686 1.00 92.38 101 GLY A O 1
ATOM 824 N N . GLN A 1 102 ? -11.554 9.188 20.852 1.00 93.75 102 GLN A N 1
ATOM 825 C CA . GLN A 1 102 ? -12.491 9.572 19.790 1.00 93.75 102 GLN A CA 1
ATOM 826 C C . GLN A 1 102 ? -12.299 11.031 19.356 1.00 93.75 102 GLN A C 1
ATOM 828 O O . GLN A 1 102 ? -12.235 11.315 18.161 1.00 93.75 102 GLN A O 1
ATOM 833 N N . VAL A 1 103 ? -12.132 11.952 20.312 1.00 94.69 103 VAL A N 1
ATOM 834 C CA . VAL A 1 103 ? -11.866 13.372 20.019 1.00 94.69 103 VAL A CA 1
ATOM 835 C C . VAL A 1 103 ? -10.529 13.543 19.292 1.00 94.69 103 VAL A C 1
ATOM 837 O O . VAL A 1 103 ? -10.446 14.284 18.311 1.00 94.69 103 VAL A O 1
ATOM 840 N N . VAL A 1 104 ? -9.484 12.832 19.729 1.00 93.75 104 VAL A N 1
ATOM 841 C CA . VAL A 1 104 ? -8.163 12.848 19.076 1.00 93.75 104 VAL A CA 1
ATOM 842 C C . VAL A 1 104 ? -8.240 12.300 17.649 1.00 93.75 104 VAL A C 1
ATOM 844 O O . VAL A 1 104 ? -7.636 12.883 16.744 1.00 93.75 104 VAL A O 1
ATOM 847 N N . LEU A 1 105 ? -9.004 11.226 17.437 1.00 92.88 105 LEU A N 1
ATOM 848 C CA . LEU A 1 105 ? -9.216 10.613 16.130 1.00 92.88 105 LEU A CA 1
ATOM 849 C C . LEU A 1 105 ? -9.964 11.558 15.183 1.00 92.88 105 LEU A C 1
ATOM 851 O O . LEU A 1 105 ? -9.541 11.736 14.045 1.00 92.88 105 LEU A O 1
ATOM 855 N N . MET A 1 106 ? -11.032 12.207 15.659 1.00 92.94 106 MET A N 1
ATOM 856 C CA . MET A 1 106 ? -11.791 13.181 14.870 1.00 92.94 106 MET A CA 1
ATOM 857 C C . MET A 1 106 ? -10.937 14.395 14.491 1.00 92.94 106 MET A C 1
ATOM 859 O O . MET A 1 106 ? -10.927 14.800 13.327 1.00 92.94 106 MET A O 1
ATOM 863 N N . ARG A 1 107 ? -10.168 14.935 15.447 1.00 94.50 107 ARG A N 1
ATOM 864 C CA . ARG A 1 107 ? -9.298 16.100 15.228 1.00 94.50 107 ARG A CA 1
ATOM 865 C C . ARG A 1 107 ? -8.184 15.828 14.214 1.00 94.50 107 ARG A C 1
ATOM 867 O O . ARG A 1 107 ? -7.826 16.729 13.467 1.00 94.50 107 ARG A O 1
ATOM 874 N N . ASN A 1 108 ? -7.648 14.609 14.184 1.00 93.19 108 ASN A N 1
ATOM 875 C CA . ASN A 1 108 ? -6.535 14.218 13.308 1.00 93.19 108 ASN A CA 1
ATOM 876 C C . ASN A 1 108 ? -6.975 13.219 12.224 1.00 93.19 108 ASN A C 1
ATOM 878 O O . ASN A 1 108 ? -6.194 12.379 11.770 1.00 93.19 108 ASN A O 1
ATOM 882 N N . SER A 1 109 ? -8.241 13.295 11.816 1.00 92.25 109 SER A N 1
ATOM 883 C CA . SER A 1 109 ? -8.861 12.354 10.878 1.00 92.25 109 SER A CA 1
ATOM 884 C C . SER A 1 109 ? -8.152 12.306 9.522 1.00 92.25 109 SER A C 1
ATOM 886 O O . SER A 1 109 ? -8.026 11.230 8.943 1.00 92.25 109 SER A O 1
ATOM 888 N N . THR A 1 110 ? -7.601 13.426 9.051 1.00 92.88 110 THR A N 1
ATOM 889 C CA . THR A 1 110 ? -6.828 13.514 7.798 1.00 92.88 110 THR A CA 1
ATOM 890 C C . THR A 1 110 ? -5.584 12.627 7.783 1.00 92.88 110 THR A C 1
ATOM 892 O O . THR A 1 110 ? -5.193 12.151 6.722 1.00 92.88 110 THR A O 1
ATOM 895 N N . HIS A 1 111 ? -4.972 12.376 8.941 1.00 90.94 111 HIS A N 1
ATOM 896 C CA . HIS A 1 111 ? -3.795 11.515 9.060 1.00 90.94 111 HIS A CA 1
ATOM 897 C C . HIS A 1 111 ? -4.167 10.086 9.451 1.00 90.94 111 HIS A C 1
ATOM 899 O O . HIS A 1 111 ? -3.613 9.132 8.906 1.00 90.94 111 HIS A O 1
ATOM 905 N N . PHE A 1 112 ? -5.128 9.921 10.363 1.00 92.44 112 PHE A N 1
ATOM 906 C CA . PHE A 1 112 ? -5.494 8.596 10.852 1.00 92.44 112 PHE A CA 1
ATOM 907 C C . PHE A 1 112 ? -6.356 7.800 9.876 1.00 92.44 112 PHE A C 1
ATOM 909 O O . PHE A 1 112 ? -6.149 6.596 9.768 1.00 92.44 112 PHE A O 1
ATOM 916 N N . LEU A 1 113 ? -7.281 8.420 9.134 1.00 92.56 113 LEU A N 1
ATOM 917 C CA . LEU A 1 113 ? -8.150 7.677 8.214 1.00 92.56 113 LEU A CA 1
ATOM 918 C C . LEU A 1 113 ? -7.368 6.971 7.095 1.00 92.56 113 LEU A C 1
ATOM 920 O O . LEU A 1 113 ? -7.600 5.775 6.910 1.00 92.56 113 LEU A O 1
ATOM 924 N N . PRO A 1 114 ? -6.415 7.620 6.390 1.00 92.19 114 PRO A N 1
ATOM 925 C CA . PRO A 1 114 ? -5.608 6.924 5.389 1.00 92.19 114 PRO A CA 1
ATOM 926 C C . PRO A 1 114 ? -4.772 5.797 6.001 1.00 92.19 114 PRO A C 1
ATOM 928 O O . PRO A 1 114 ? -4.715 4.705 5.441 1.00 92.19 114 PRO A O 1
ATOM 931 N N . ALA A 1 115 ? -4.167 6.033 7.172 1.00 91.56 115 ALA A N 1
ATOM 932 C CA . ALA A 1 115 ? -3.358 5.031 7.862 1.00 91.56 115 ALA A CA 1
ATOM 933 C C . ALA A 1 115 ? -4.189 3.802 8.266 1.00 91.56 115 ALA A C 1
ATOM 935 O O . ALA A 1 115 ? -3.789 2.673 7.980 1.00 91.56 115 ALA A O 1
ATOM 936 N N . ILE A 1 116 ? -5.372 4.019 8.850 1.00 93.94 116 ILE A N 1
ATOM 937 C CA . ILE A 1 116 ? -6.309 2.950 9.209 1.00 93.94 116 ILE A CA 1
ATOM 938 C C . ILE A 1 116 ? -6.750 2.194 7.954 1.00 93.94 116 ILE A C 1
ATOM 940 O O . ILE A 1 116 ? -6.715 0.967 7.952 1.00 93.94 116 ILE A O 1
ATOM 944 N N . ALA A 1 117 ? -7.137 2.898 6.884 1.00 92.44 117 ALA A N 1
ATOM 945 C CA . ALA A 1 117 ? -7.592 2.270 5.645 1.00 92.44 117 ALA A CA 1
ATOM 946 C C . ALA A 1 117 ? -6.513 1.357 5.042 1.00 92.44 117 ALA A C 1
ATOM 948 O O . ALA A 1 117 ? -6.793 0.204 4.714 1.00 92.44 117 ALA A O 1
ATOM 949 N N . VAL A 1 118 ? -5.268 1.837 4.963 1.00 90.81 118 VAL A N 1
ATOM 950 C CA . VAL A 1 118 ? -4.125 1.043 4.491 1.00 90.81 118 VAL A CA 1
ATOM 951 C C . VAL A 1 118 ? -3.858 -0.143 5.419 1.00 90.81 118 VAL A C 1
ATOM 953 O O . VAL A 1 118 ? -3.711 -1.267 4.942 1.00 90.81 118 VAL A O 1
ATOM 956 N N . GLY A 1 119 ? -3.843 0.074 6.738 1.00 92.12 119 GLY A N 1
ATOM 957 C CA . GLY A 1 119 ? -3.607 -0.986 7.719 1.00 92.12 119 GLY A CA 1
ATOM 958 C C . GLY A 1 119 ? -4.641 -2.108 7.627 1.00 92.12 119 GLY A C 1
ATOM 959 O O . GLY A 1 119 ? -4.282 -3.280 7.525 1.00 92.12 119 GLY A O 1
ATOM 960 N N . VAL A 1 120 ? -5.926 -1.751 7.572 1.00 92.25 120 VAL A N 1
ATOM 961 C CA . VAL A 1 120 ? -7.031 -2.707 7.423 1.00 92.25 120 VAL A CA 1
ATOM 962 C C . VAL A 1 120 ? -6.933 -3.461 6.098 1.00 92.25 120 VAL A C 1
ATOM 964 O O . VAL A 1 120 ? -7.059 -4.683 6.096 1.00 92.25 120 VAL A O 1
ATOM 967 N N . LEU A 1 121 ? -6.654 -2.779 4.982 1.00 90.88 121 LEU A N 1
ATOM 968 C CA . LEU A 1 121 ? -6.486 -3.435 3.680 1.00 90.88 121 LEU A CA 1
ATOM 969 C C . LEU A 1 121 ? -5.361 -4.473 3.695 1.00 90.88 121 LEU A C 1
ATOM 971 O O . LEU A 1 121 ? -5.536 -5.573 3.168 1.00 90.88 121 LEU A O 1
ATOM 975 N N . ILE A 1 122 ? -4.225 -4.159 4.319 1.00 89.62 122 ILE A N 1
ATOM 976 C CA . ILE A 1 122 ? -3.099 -5.093 4.440 1.00 89.62 122 ILE A CA 1
ATOM 977 C C . ILE A 1 122 ? -3.494 -6.314 5.277 1.00 89.62 122 ILE A C 1
ATOM 979 O O . ILE A 1 122 ? -3.228 -7.445 4.870 1.00 89.62 122 ILE A O 1
ATOM 983 N N . LEU A 1 123 ? -4.174 -6.110 6.408 1.00 91.06 123 LEU A N 1
ATOM 984 C CA . LEU A 1 123 ? -4.630 -7.206 7.269 1.00 91.06 123 LEU A CA 1
ATOM 985 C C . LEU A 1 123 ? -5.678 -8.089 6.578 1.00 91.06 123 LEU A C 1
ATOM 987 O O . LEU A 1 123 ? -5.611 -9.312 6.671 1.00 91.06 123 LEU A O 1
ATOM 991 N N . VAL A 1 124 ? -6.607 -7.501 5.821 1.00 89.50 124 VAL A N 1
ATOM 992 C CA . VAL A 1 124 ? -7.568 -8.265 5.010 1.00 89.50 124 VAL A CA 1
ATOM 993 C C . VAL A 1 124 ? -6.840 -9.088 3.946 1.00 89.50 124 VAL A C 1
ATOM 995 O O . VAL A 1 124 ? -7.127 -10.274 3.797 1.00 89.50 124 VAL A O 1
ATOM 998 N N . ASN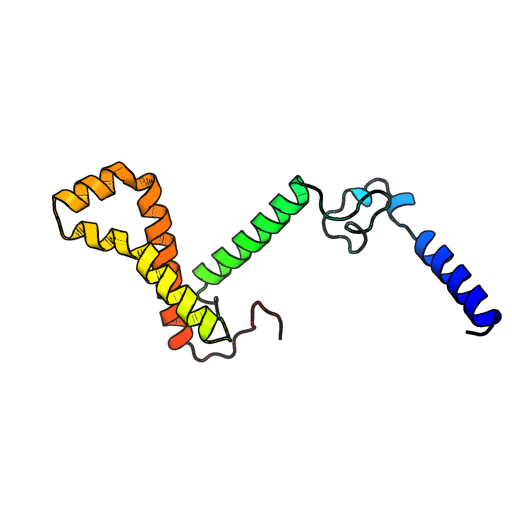 A 1 125 ? -5.853 -8.511 3.251 1.00 87.50 125 ASN A N 1
ATOM 999 C CA . ASN A 1 125 ? -5.023 -9.255 2.296 1.00 87.50 125 ASN A CA 1
ATOM 1000 C C . ASN A 1 125 ? -4.268 -10.406 2.954 1.00 87.50 125 ASN A C 1
ATOM 1002 O O . ASN A 1 125 ? -4.191 -11.483 2.375 1.00 87.50 125 ASN A O 1
ATOM 1006 N N . MET A 1 126 ? -3.730 -10.199 4.154 1.00 85.56 126 MET A N 1
ATOM 1007 C CA . MET A 1 126 ? -3.050 -11.239 4.920 1.00 85.56 126 MET A CA 1
ATOM 1008 C C . MET A 1 126 ? -3.994 -12.419 5.188 1.00 85.56 126 MET A C 1
ATOM 1010 O O . MET A 1 126 ? -3.652 -13.563 4.886 1.00 85.56 126 MET A O 1
ATOM 1014 N N . VAL A 1 127 ? -5.204 -12.147 5.688 1.00 86.19 127 VAL A N 1
ATOM 1015 C CA . VAL A 1 127 ? -6.222 -13.179 5.941 1.00 86.19 127 VAL A CA 1
ATOM 1016 C C . VAL A 1 127 ? -6.615 -13.887 4.643 1.00 86.19 127 VAL A C 1
ATOM 1018 O O . VAL A 1 127 ? -6.670 -15.117 4.601 1.00 86.19 127 VAL A O 1
ATOM 1021 N N . LEU A 1 128 ? -6.835 -13.141 3.557 1.00 82.25 128 LEU A N 1
ATOM 1022 C CA . LEU A 1 128 ? -7.136 -13.706 2.239 1.00 82.25 128 LEU A CA 1
ATOM 1023 C C . LEU A 1 128 ? -5.983 -14.550 1.687 1.00 82.25 128 LEU A C 1
ATOM 1025 O O . LEU A 1 128 ? -6.226 -15.598 1.099 1.00 82.25 128 LEU A O 1
ATOM 1029 N N . SER A 1 129 ? -4.734 -14.146 1.905 1.00 79.06 129 SER A N 1
ATOM 1030 C CA . SER A 1 129 ? -3.553 -14.894 1.472 1.00 79.06 129 SER A CA 1
ATOM 1031 C C . SER A 1 129 ? -3.373 -16.200 2.250 1.00 79.06 129 SER A C 1
ATOM 1033 O O . SER A 1 129 ? -2.878 -17.166 1.676 1.00 79.06 129 SER A O 1
ATOM 1035 N N . LEU A 1 130 ? -3.767 -16.245 3.528 1.00 78.38 130 LEU A N 1
ATOM 1036 C CA . LEU A 1 130 ? -3.738 -17.467 4.343 1.00 78.38 130 LEU A CA 1
ATOM 1037 C C . LEU A 1 130 ? -4.894 -18.418 4.011 1.00 78.38 130 LEU A C 1
ATOM 1039 O O . LEU A 1 130 ? -4.723 -19.632 4.045 1.00 78.38 130 LEU A O 1
ATOM 1043 N N . THR A 1 131 ? -6.067 -17.871 3.690 1.00 78.69 131 THR A N 1
ATOM 1044 C CA . THR A 1 131 ? -7.283 -18.654 3.414 1.00 78.69 131 THR A CA 1
ATOM 1045 C C . THR A 1 131 ? -7.372 -19.132 1.966 1.00 78.69 131 THR A C 1
ATOM 1047 O O . THR A 1 131 ? -7.863 -20.229 1.709 1.00 78.69 131 THR A O 1
ATOM 1050 N N . ARG A 1 132 ? -6.873 -18.351 1.000 1.00 68.19 132 ARG A N 1
ATOM 1051 C CA . ARG A 1 132 ? -6.843 -18.723 -0.420 1.00 68.19 132 ARG A CA 1
ATOM 1052 C C . ARG A 1 132 ? -5.528 -19.415 -0.762 1.00 68.19 132 ARG A C 1
ATOM 1054 O O . ARG A 1 132 ? -4.607 -18.801 -1.307 1.00 68.19 132 ARG A O 1
ATOM 1061 N N . CYS A 1 133 ? -5.490 -20.725 -0.533 1.00 54.44 133 CYS A N 1
ATOM 1062 C CA . CYS A 1 133 ? -4.431 -21.632 -0.991 1.00 54.44 133 CYS A CA 1
ATOM 1063 C C . CYS A 1 133 ? -4.486 -21.876 -2.521 1.00 54.44 133 CYS A C 1
ATOM 1065 O O . CYS A 1 133 ? -4.341 -22.993 -3.001 1.00 54.44 133 CYS A O 1
ATOM 1067 N N . GLU A 1 134 ? -4.751 -20.842 -3.319 1.00 56.62 134 GLU A N 1
ATOM 1068 C CA . GLU A 1 134 ? -4.669 -20.934 -4.779 1.00 56.62 134 GLU A CA 1
ATOM 1069 C C . GLU A 1 134 ? -3.254 -20.587 -5.252 1.00 56.62 134 GLU A C 1
ATOM 1071 O O . GLU A 1 134 ? -2.641 -19.633 -4.759 1.00 56.62 134 GLU A O 1
ATOM 1076 N N . LYS A 1 135 ? -2.748 -21.330 -6.245 1.00 51.41 135 LYS A N 1
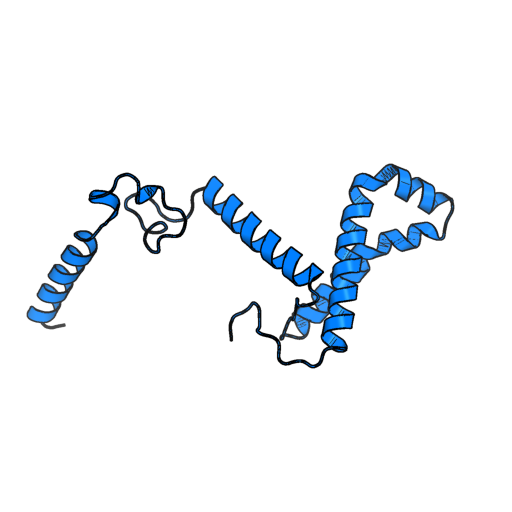ATOM 1077 C CA . LYS A 1 135 ? -1.536 -20.992 -7.008 1.00 51.41 135 LYS A CA 1
ATOM 1078 C C . LYS A 1 135 ? -1.736 -19.621 -7.667 1.00 51.41 135 LYS A C 1
ATOM 1080 O O . LYS A 1 135 ? -2.386 -19.521 -8.697 1.00 51.41 135 LYS A O 1
ATOM 1085 N N . GLY A 1 136 ? -1.236 -18.559 -7.040 1.00 49.09 136 GLY A N 1
ATOM 1086 C CA . GLY A 1 136 ? -1.308 -17.197 -7.570 1.00 49.09 136 GLY A CA 1
ATOM 1087 C C . GLY A 1 136 ? 0.054 -16.743 -8.077 1.00 49.09 136 GLY A C 1
ATOM 1088 O O . GLY A 1 136 ? 1.050 -16.906 -7.369 1.00 49.09 136 GLY A O 1
ATOM 1089 N N . GLU A 1 137 ? 0.076 -16.184 -9.286 1.00 56.72 137 GLU A N 1
ATOM 1090 C CA . GLU A 1 137 ? 1.244 -15.558 -9.910 1.00 56.72 137 GLU A CA 1
ATOM 1091 C C . GLU A 1 137 ? 1.866 -14.517 -8.974 1.00 56.72 137 GLU A C 1
ATOM 1093 O O . GLU A 1 137 ? 1.187 -13.636 -8.434 1.00 56.72 137 GLU A O 1
ATOM 1098 N N . SER A 1 138 ? 3.172 -14.655 -8.748 1.00 52.25 138 SER A N 1
ATOM 1099 C CA . SER A 1 138 ? 3.928 -13.746 -7.896 1.00 52.25 138 SER A CA 1
ATOM 1100 C C . SER A 1 138 ? 4.090 -12.393 -8.580 1.00 52.25 138 SER A C 1
ATOM 1102 O O . SER A 1 138 ? 4.337 -12.314 -9.780 1.00 52.25 138 SER A O 1
ATOM 1104 N N . ILE A 1 139 ? 4.044 -11.309 -7.804 1.00 52.12 139 ILE A N 1
ATOM 1105 C CA . ILE A 1 139 ? 4.443 -9.977 -8.287 1.00 52.12 139 ILE A CA 1
ATOM 1106 C C . ILE A 1 139 ? 5.923 -9.963 -8.701 1.00 52.12 139 ILE A C 1
ATOM 1108 O O . ILE A 1 139 ? 6.308 -9.164 -9.545 1.00 52.12 139 ILE A O 1
ATOM 1112 N N . THR A 1 140 ? 6.729 -10.874 -8.148 1.00 48.62 140 THR A N 1
ATOM 1113 C CA . THR A 1 140 ? 8.142 -11.033 -8.515 1.00 48.62 140 THR A CA 1
ATOM 1114 C C . THR A 1 140 ? 8.361 -11.765 -9.836 1.00 48.62 140 THR A C 1
ATOM 1116 O O . THR A 1 140 ? 9.503 -11.821 -10.263 1.00 48.62 140 THR A O 1
ATOM 1119 N N . GLY A 1 141 ? 7.309 -12.272 -10.492 1.00 42.34 141 GLY A N 1
ATOM 1120 C CA . GLY A 1 141 ? 7.438 -12.935 -11.788 1.00 42.34 141 GLY A CA 1
ATOM 1121 C C . GLY A 1 141 ? 8.330 -14.177 -11.739 1.00 42.34 141 GLY A C 1
ATOM 1122 O O . GLY A 1 141 ? 9.389 -14.175 -12.350 1.00 42.34 141 GLY A O 1
ATOM 1123 N N . ASP A 1 142 ? 7.869 -15.230 -11.054 1.00 40.59 142 ASP A N 1
ATOM 1124 C CA . ASP A 1 142 ? 8.266 -16.610 -11.382 1.00 40.59 142 ASP A CA 1
ATOM 1125 C C . ASP A 1 142 ? 7.023 -17.471 -11.587 1.00 40.59 142 ASP A C 1
ATOM 1127 O O . ASP A 1 142 ? 6.140 -17.443 -10.678 1.00 40.59 142 ASP A O 1
#

Secondary structure (DSSP, 8-state):
--HHHHHHHHHHHHHHHH--GGGT-TTGGG-TT-TTGGG-TT-SS--HHHHHHHHHHHHHHHHHHHHTT----SSHHHHHHHHHHHHHHHGGGGGGGSHHHHHHHHHTHHHHHHHHHHHHHHHHHHHHHHH-------TT--

Radius of gyration: 24.61 Å; chains: 1; bounding box: 55×38×63 Å

Foldseek 3Di:
DDPVVVVVVVVVVVVVVVPPVCVVDVCVCVPLPDPCVQVPVPHVGDDPVSVVVVVVVVVVVCVVCLVVLNQDDPDVVVLVVLLVQLCVLLVLVVLVVDPVSVVVCVVPVVPNVVSNVSSVSSVSSSVSNVVPPDPHAHPVGD